Protein AF-W1YNZ1-F1 (afdb_monomer_lite)

Foldseek 3Di:
DADDVVDPDFDKDWDFPDDDPVATDIDIDGPDDDVCRVQRVCVVVVHGDD

Sequence (50 aa):
MAIIDGGRESVTHYDVIESMPAADLAEIHLETGRTHQIRVHMSAVGHPCV

Structure (mmCIF, N/CA/C/O backbone):
data_AF-W1YNZ1-F1
#
_entry.id   AF-W1YNZ1-F1
#
loop_
_atom_site.group_PDB
_atom_site.id
_atom_site.type_symbol
_atom_site.label_atom_id
_atom_site.label_alt_id
_atom_site.label_comp_id
_atom_site.label_asym_id
_atom_site.label_entity_id
_atom_site.label_seq_id
_atom_site.pdbx_PDB_ins_code
_atom_site.Cartn_x
_atom_site.Cartn_y
_atom_site.Cartn_z
_atom_site.occupancy
_atom_site.B_iso_or_equiv
_atom_site.auth_seq_id
_atom_site.auth_comp_id
_atom_site.auth_asym_id
_atom_site.auth_atom_id
_atom_site.pdbx_PDB_model_num
ATOM 1 N N . MET A 1 1 ? 2.749 -7.145 10.399 1.0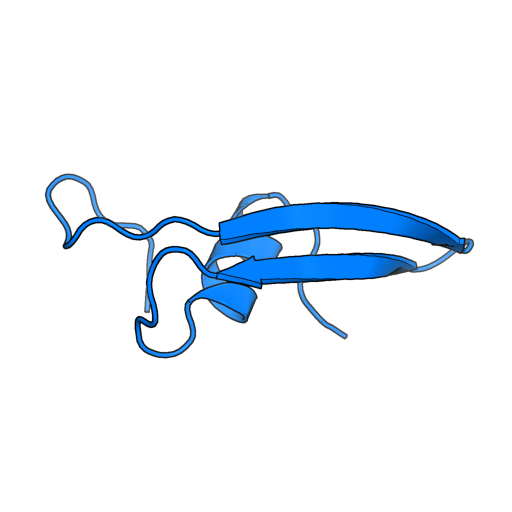0 59.25 1 MET A N 1
ATOM 2 C CA . MET A 1 1 ? 1.283 -6.989 10.522 1.00 59.25 1 MET A CA 1
ATOM 3 C C . MET A 1 1 ? 0.712 -7.318 9.155 1.00 59.25 1 MET A C 1
ATOM 5 O O . MET A 1 1 ? 1.247 -6.800 8.186 1.00 59.25 1 MET A O 1
ATOM 9 N N . ALA A 1 2 ? -0.211 -8.273 9.076 1.00 72.88 2 ALA A N 1
ATOM 10 C CA . ALA A 1 2 ? -0.670 -8.884 7.826 1.00 72.88 2 ALA A CA 1
ATOM 11 C C . ALA A 1 2 ? -2.106 -8.450 7.499 1.00 72.88 2 ALA A C 1
ATOM 13 O O . ALA A 1 2 ? -2.820 -7.993 8.393 1.00 72.88 2 ALA A O 1
ATOM 14 N N . ILE A 1 3 ? -2.516 -8.610 6.240 1.00 80.44 3 ILE A N 1
ATOM 15 C CA . ILE A 1 3 ? -3.926 -8.520 5.844 1.00 80.44 3 ILE A CA 1
ATOM 16 C C . ILE A 1 3 ? -4.619 -9.791 6.342 1.00 80.44 3 ILE A C 1
ATOM 18 O O . ILE A 1 3 ? -4.141 -10.894 6.081 1.00 80.44 3 ILE A O 1
ATOM 22 N N . ILE A 1 4 ? -5.691 -9.630 7.116 1.00 86.69 4 ILE A N 1
ATOM 23 C CA . ILE A 1 4 ? -6.415 -10.725 7.770 1.00 86.69 4 ILE A CA 1
ATOM 24 C C . ILE A 1 4 ? -7.900 -10.553 7.455 1.00 86.69 4 ILE A C 1
ATOM 26 O O . ILE A 1 4 ? -8.448 -9.469 7.668 1.00 86.69 4 ILE A O 1
ATOM 30 N N . ASP A 1 5 ? -8.536 -11.618 6.972 1.00 76.88 5 ASP A N 1
ATOM 31 C CA . ASP A 1 5 ? -9.982 -11.653 6.748 1.00 76.88 5 ASP A CA 1
ATOM 32 C C . ASP A 1 5 ? -10.738 -11.451 8.077 1.00 76.88 5 ASP A C 1
ATOM 34 O O . ASP A 1 5 ? -10.372 -12.029 9.102 1.00 76.88 5 ASP A O 1
ATOM 38 N N . GLY A 1 6 ? -11.731 -10.557 8.095 1.00 81.12 6 GLY A N 1
ATOM 39 C CA . GLY A 1 6 ? -12.421 -10.132 9.326 1.00 81.12 6 GLY A CA 1
ATOM 40 C C . GLY A 1 6 ? -11.633 -9.159 10.222 1.00 81.12 6 GLY A C 1
ATOM 41 O O . GLY A 1 6 ? -12.043 -8.881 11.351 1.00 81.12 6 GLY A O 1
ATOM 42 N N . GLY A 1 7 ? -10.497 -8.636 9.747 1.00 83.19 7 GLY A N 1
ATOM 43 C CA . GLY A 1 7 ? -9.756 -7.566 10.414 1.00 83.19 7 GLY A CA 1
ATOM 44 C C . GLY A 1 7 ? -10.513 -6.231 10.454 1.00 83.19 7 GLY A C 1
ATOM 45 O O . GLY A 1 7 ? -11.574 -6.061 9.859 1.00 83.19 7 GLY A O 1
ATOM 46 N N . ARG A 1 8 ? -9.946 -5.242 11.161 1.00 88.88 8 ARG A N 1
ATOM 47 C CA . ARG A 1 8 ? -10.481 -3.869 11.134 1.00 88.88 8 ARG A CA 1
ATOM 48 C C . ARG A 1 8 ? -10.379 -3.308 9.718 1.00 88.88 8 ARG A C 1
ATOM 50 O O . ARG A 1 8 ? -9.314 -3.419 9.113 1.00 88.88 8 ARG A O 1
ATOM 57 N N . GLU A 1 9 ? -11.446 -2.657 9.266 1.00 92.94 9 GLU A N 1
ATOM 58 C CA . GLU A 1 9 ? -11.472 -1.962 7.982 1.00 92.94 9 GLU A CA 1
ATOM 59 C C . GLU A 1 9 ? -10.307 -0.970 7.863 1.00 92.94 9 GLU A C 1
ATOM 61 O O . GLU A 1 9 ? -9.893 -0.316 8.833 1.00 92.94 9 GLU A O 1
ATOM 66 N N . SER A 1 10 ? -9.734 -0.946 6.665 1.00 96.06 10 SER A N 1
ATOM 67 C CA . SER A 1 10 ? -8.489 -0.276 6.339 1.00 96.06 10 SER A CA 1
ATOM 68 C C . SER A 1 10 ? -8.560 0.144 4.877 1.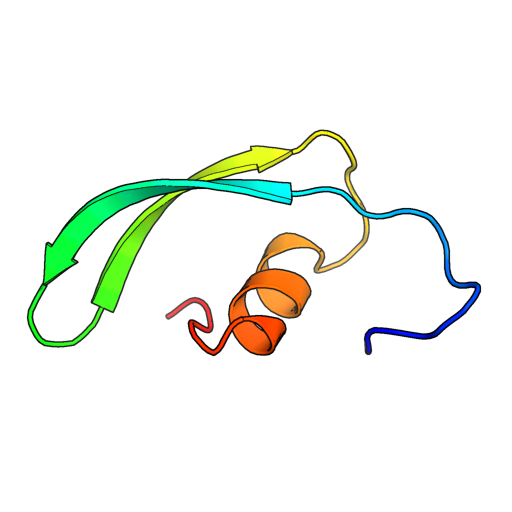00 96.06 10 SER A C 1
ATOM 70 O O . SER A 1 10 ? -8.587 -0.722 4.005 1.00 96.06 10 SER A O 1
ATOM 72 N N . VAL A 1 11 ? -8.610 1.448 4.604 1.00 97.06 11 VAL A N 1
ATOM 73 C CA . VAL A 1 11 ? -8.802 1.998 3.255 1.00 97.06 11 VAL A CA 1
ATOM 74 C C . VAL A 1 11 ? -7.734 3.052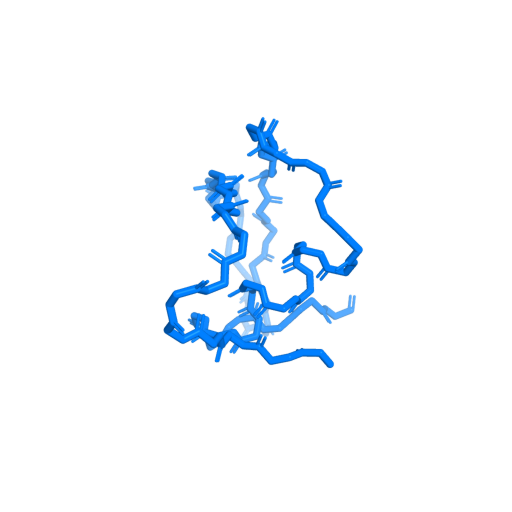 2.960 1.00 97.06 11 VAL A C 1
ATOM 76 O O . VAL A 1 11 ? -7.578 4.038 3.689 1.00 97.06 11 VAL A O 1
ATOM 79 N N . THR A 1 12 ? -6.978 2.807 1.887 1.00 98.06 12 THR A N 1
ATOM 80 C CA . THR A 1 12 ? -5.931 3.687 1.354 1.00 98.06 12 THR A CA 1
ATOM 81 C C . THR A 1 12 ? -6.216 3.898 -0.123 1.00 98.06 12 THR A C 1
ATOM 83 O O . THR A 1 12 ? -6.209 2.926 -0.877 1.00 98.06 12 THR A O 1
ATOM 86 N N . HIS A 1 13 ? -6.422 5.146 -0.522 1.00 98.19 13 HIS A N 1
ATOM 87 C CA . HIS A 1 13 ? -6.518 5.548 -1.922 1.00 98.19 13 HIS A CA 1
ATOM 88 C C . HIS A 1 13 ? -5.137 6.004 -2.399 1.00 98.19 13 HIS A C 1
ATOM 90 O O . HIS A 1 13 ? -4.374 6.572 -1.608 1.00 98.19 13 HIS A O 1
ATOM 96 N N . TYR A 1 14 ? -4.800 5.725 -3.656 1.00 97.50 14 TYR A N 1
ATOM 97 C CA . TYR A 1 14 ? -3.531 6.148 -4.237 1.00 97.50 14 TYR A CA 1
ATOM 98 C C . TYR A 1 14 ? -3.666 6.485 -5.717 1.00 97.50 14 TYR A C 1
ATOM 100 O O . TYR A 1 14 ? -4.400 5.813 -6.441 1.00 97.50 14 TYR A O 1
ATOM 108 N N . ASP A 1 15 ? -2.880 7.466 -6.148 1.00 97.75 15 ASP A N 1
ATOM 109 C CA . ASP A 1 15 ? -2.745 7.881 -7.540 1.00 97.75 15 ASP A CA 1
ATOM 110 C C . ASP A 1 15 ? -1.259 7.939 -7.898 1.00 97.75 15 ASP A C 1
ATOM 112 O O . ASP A 1 15 ? -0.447 8.475 -7.142 1.00 97.75 15 ASP A O 1
ATOM 116 N N . VAL A 1 16 ? -0.874 7.369 -9.041 1.00 97.38 16 VAL A N 1
ATOM 117 C CA . VAL A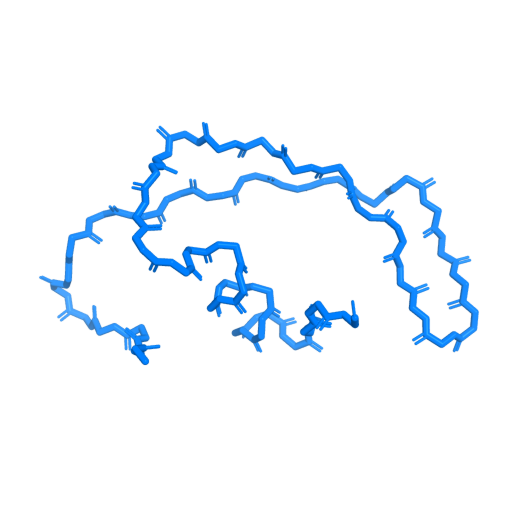 1 16 ? 0.513 7.452 -9.520 1.00 97.38 16 VAL A CA 1
ATOM 118 C C . VAL A 1 16 ? 0.730 8.824 -10.151 1.00 97.38 16 VAL A C 1
ATOM 120 O O . VAL A 1 16 ? 0.102 9.154 -11.155 1.00 97.38 16 VAL A O 1
ATOM 123 N N . ILE A 1 17 ? 1.629 9.612 -9.562 1.00 98.00 17 ILE A N 1
ATOM 124 C CA . ILE A 1 17 ? 2.007 10.940 -10.054 1.00 98.00 17 ILE A CA 1
ATOM 125 C C . ILE A 1 17 ? 3.093 10.819 -11.129 1.00 98.00 17 ILE A C 1
ATOM 127 O O . ILE A 1 17 ? 3.047 11.512 -12.143 1.00 98.00 17 ILE A O 1
ATOM 131 N N . GLU A 1 18 ? 4.078 9.946 -10.911 1.00 97.88 18 GLU A N 1
ATOM 132 C CA . GLU A 1 18 ? 5.216 9.768 -11.814 1.00 97.88 18 GLU A CA 1
ATOM 133 C C . GLU A 1 18 ? 5.720 8.324 -11.772 1.00 97.88 18 GLU A C 1
ATOM 135 O O . GLU A 1 18 ? 5.906 7.764 -10.692 1.00 97.88 18 GLU A O 1
ATOM 140 N N . SER A 1 19 ? 5.994 7.742 -12.942 1.00 97.50 19 SER A N 1
ATOM 141 C CA . SER A 1 19 ? 6.594 6.411 -13.062 1.00 97.50 19 SER A CA 1
ATOM 142 C C . SER A 1 19 ? 8.054 6.500 -13.479 1.00 97.50 19 SER A C 1
ATOM 144 O O . SER A 1 19 ? 8.391 7.116 -14.492 1.00 97.50 19 SER A O 1
ATOM 146 N N . MET A 1 20 ? 8.921 5.837 -12.720 1.00 96.94 20 MET A N 1
ATOM 147 C CA . MET A 1 20 ? 10.358 5.751 -12.968 1.00 96.94 20 MET A CA 1
ATOM 148 C C . MET A 1 20 ? 10.764 4.290 -13.215 1.00 96.94 20 MET A C 1
ATOM 150 O O . MET A 1 20 ? 10.063 3.369 -12.798 1.00 96.94 20 MET A O 1
ATOM 154 N N . PRO A 1 21 ? 11.932 4.022 -13.832 1.00 96.06 21 PRO A N 1
ATOM 155 C CA . PRO A 1 21 ? 12.341 2.655 -14.176 1.00 96.06 21 PRO A CA 1
ATOM 156 C C . PRO A 1 21 ? 12.414 1.656 -13.008 1.00 96.06 21 PRO A C 1
ATOM 158 O O . PRO A 1 21 ? 12.411 0.453 -13.250 1.00 96.06 21 PRO A O 1
ATOM 161 N N . ALA A 1 22 ? 12.523 2.133 -11.764 1.00 95.25 22 ALA A N 1
ATOM 162 C CA . ALA A 1 22 ? 12.679 1.291 -10.576 1.00 95.25 22 ALA A CA 1
ATOM 163 C C . ALA A 1 22 ? 11.634 1.544 -9.473 1.00 95.25 22 ALA A C 1
ATOM 165 O O . ALA A 1 22 ? 11.664 0.848 -8.460 1.00 95.25 22 ALA A O 1
ATOM 166 N N . ALA A 1 23 ? 10.758 2.542 -9.630 1.00 97.19 23 ALA A N 1
ATOM 167 C CA . ALA A 1 23 ? 9.775 2.931 -8.620 1.00 97.19 23 ALA A CA 1
ATOM 168 C C . ALA A 1 23 ? 8.705 3.855 -9.214 1.00 97.19 23 ALA A C 1
ATOM 170 O O . ALA A 1 23 ? 8.962 4.553 -10.191 1.00 97.19 23 ALA A O 1
ATOM 171 N N . ASP A 1 24 ? 7.556 3.933 -8.553 1.00 97.69 24 ASP A N 1
ATOM 172 C CA . ASP A 1 24 ? 6.535 4.942 -8.819 1.00 97.69 24 ASP A CA 1
ATOM 173 C C . ASP A 1 24 ? 6.470 5.940 -7.658 1.00 97.69 24 ASP A C 1
ATOM 175 O O . ASP A 1 24 ? 6.562 5.567 -6.484 1.00 97.69 24 ASP A O 1
ATOM 179 N N . LEU A 1 25 ? 6.289 7.216 -7.985 1.00 97.62 25 LEU A N 1
ATOM 180 C CA . LEU A 1 25 ? 5.875 8.237 -7.037 1.00 97.62 25 LEU A CA 1
ATOM 181 C C . LEU A 1 25 ? 4.348 8.245 -6.987 1.00 97.62 25 LEU A C 1
ATOM 183 O O . LEU A 1 25 ? 3.697 8.595 -7.971 1.00 97.62 25 LEU A O 1
ATOM 187 N N . ALA A 1 26 ? 3.783 7.883 -5.838 1.00 97.56 26 ALA A N 1
ATOM 188 C CA . ALA A 1 26 ? 2.341 7.862 -5.623 1.00 97.56 26 ALA A CA 1
ATOM 189 C C . ALA A 1 26 ? 1.903 8.912 -4.593 1.00 97.56 26 ALA A C 1
ATOM 191 O O . ALA A 1 26 ? 2.527 9.059 -3.538 1.00 97.56 26 ALA A O 1
ATOM 192 N N . GLU A 1 27 ? 0.802 9.604 -4.881 1.00 98.19 27 GLU A N 1
ATOM 193 C CA . GLU A 1 27 ? 0.054 10.377 -3.893 1.00 98.19 27 GLU A CA 1
ATOM 194 C C . GLU A 1 27 ? -0.821 9.429 -3.078 1.00 98.19 27 GLU A C 1
ATOM 196 O O . GLU A 1 27 ? -1.428 8.514 -3.632 1.00 98.19 27 GLU A O 1
ATOM 201 N N . ILE A 1 28 ? -0.884 9.630 -1.760 1.00 98.06 28 ILE A N 1
ATOM 202 C CA . ILE A 1 28 ? -1.635 8.759 -0.854 1.00 98.06 28 ILE A CA 1
ATOM 203 C C . ILE A 1 28 ? -2.696 9.561 -0.110 1.00 98.06 28 ILE A C 1
ATOM 205 O O . ILE A 1 28 ? -2.375 10.498 0.623 1.00 98.06 28 ILE A O 1
ATOM 209 N N . HIS A 1 29 ? -3.945 9.103 -0.191 1.00 98.06 29 HIS A N 1
ATOM 210 C CA . HIS A 1 29 ? -5.055 9.627 0.598 1.00 98.06 29 HIS A CA 1
ATOM 211 C C . HIS A 1 29 ? -5.577 8.551 1.554 1.00 98.06 29 HIS A C 1
ATOM 213 O O . HIS A 1 29 ? -6.025 7.474 1.153 1.00 98.06 29 HIS A O 1
ATOM 219 N N . LEU A 1 30 ? -5.504 8.838 2.853 1.00 97.62 30 LEU A N 1
ATOM 220 C CA . LEU A 1 30 ? -5.952 7.928 3.902 1.00 97.62 30 LEU A CA 1
ATOM 221 C C . LEU A 1 30 ? -7.398 8.221 4.290 1.00 97.62 30 LEU A C 1
ATOM 223 O O . LEU A 1 30 ? -7.693 9.280 4.836 1.00 97.62 30 LEU A O 1
ATOM 227 N N . GLU A 1 31 ? -8.272 7.242 4.088 1.00 98.00 31 GLU A N 1
ATOM 228 C CA . GLU A 1 31 ? -9.615 7.247 4.676 1.00 98.00 31 GLU A CA 1
ATOM 229 C C . GLU A 1 31 ? -9.581 6.689 6.108 1.00 98.00 31 GLU A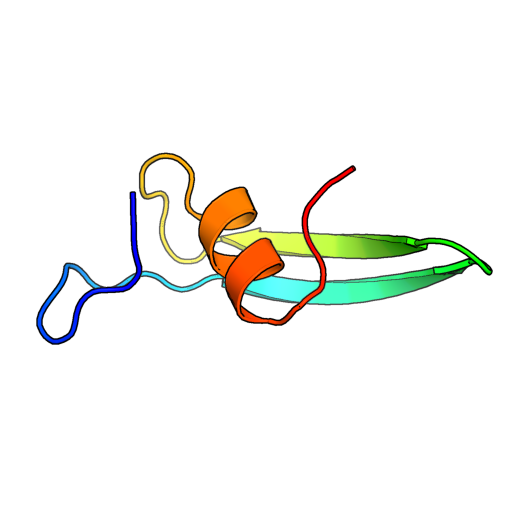 C 1
ATOM 231 O O . GLU A 1 31 ? -10.282 7.164 7.001 1.00 98.00 31 GLU A O 1
ATOM 236 N N . THR A 1 32 ? -8.672 5.745 6.369 1.00 97.31 32 THR A N 1
ATOM 237 C CA . THR A 1 32 ? -8.379 5.234 7.713 1.00 97.31 32 THR A CA 1
ATOM 238 C C . THR A 1 32 ? -6.902 5.400 8.071 1.00 97.31 32 THR A C 1
ATOM 240 O O . THR A 1 32 ? -6.036 5.411 7.205 1.00 97.31 32 THR A O 1
ATOM 243 N N . GLY A 1 33 ? -6.587 5.473 9.370 1.00 96.44 33 GLY A N 1
ATOM 244 C CA . GLY A 1 33 ? -5.209 5.565 9.876 1.00 96.44 33 GLY A CA 1
ATOM 245 C C . GLY A 1 33 ? -4.832 4.398 10.789 1.00 96.44 33 GLY A C 1
ATOM 246 O O . GLY A 1 33 ? -4.778 4.556 12.009 1.00 96.44 33 GLY A O 1
ATOM 247 N N . ARG A 1 34 ? -4.656 3.184 10.254 1.00 96.31 34 ARG A N 1
ATOM 248 C CA . ARG A 1 34 ? -4.176 2.012 11.014 1.00 96.31 34 ARG A CA 1
ATOM 249 C C . ARG A 1 34 ? -2.642 1.971 11.055 1.00 96.31 34 ARG A C 1
ATOM 251 O O . ARG A 1 34 ? -1.953 2.514 10.194 1.00 96.31 34 ARG A O 1
ATOM 258 N N . THR A 1 35 ? -2.083 1.308 12.065 1.00 95.56 35 THR A N 1
ATOM 259 C CA . THR A 1 35 ? -0.628 1.150 12.208 1.00 95.56 35 THR A CA 1
ATOM 260 C C . THR A 1 35 ? -0.031 0.468 10.977 1.00 95.56 35 THR A C 1
ATOM 262 O O . THR A 1 35 ? -0.492 -0.596 10.574 1.00 95.56 35 THR A O 1
ATOM 265 N N . HIS A 1 36 ? 1.007 1.080 10.397 1.00 95.94 36 HIS A N 1
ATOM 266 C CA . HIS A 1 36 ? 1.688 0.620 9.177 1.00 95.94 36 HIS A CA 1
ATOM 267 C C . HIS A 1 36 ? 0.795 0.481 7.930 1.00 95.94 36 HIS A C 1
ATOM 269 O O . HIS A 1 36 ? 1.234 -0.133 6.961 1.00 95.94 36 HIS A O 1
ATOM 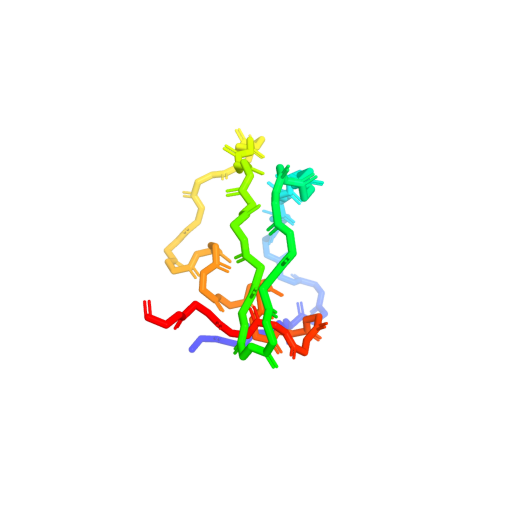275 N N . GLN A 1 37 ? -0.414 1.055 7.923 1.00 96.69 37 GLN A N 1
ATOM 276 C CA . GLN A 1 37 ? -1.412 0.848 6.871 1.00 96.69 37 GLN A CA 1
ATOM 277 C C . GLN A 1 37 ? -0.857 1.036 5.454 1.00 96.69 37 GLN A C 1
ATOM 279 O O . GLN A 1 37 ? -0.953 0.114 4.649 1.00 96.69 37 GLN A O 1
ATOM 284 N N . ILE A 1 38 ? -0.218 2.180 5.176 1.00 97.56 38 ILE A N 1
ATOM 285 C CA . ILE A 1 38 ? 0.372 2.478 3.860 1.00 97.56 38 ILE A CA 1
ATOM 286 C C . ILE A 1 38 ? 1.342 1.366 3.454 1.00 97.56 38 ILE A C 1
ATOM 288 O O . ILE A 1 38 ? 1.156 0.728 2.427 1.00 97.56 38 ILE A O 1
ATOM 292 N N . ARG A 1 39 ? 2.332 1.068 4.303 1.00 97.44 39 ARG A N 1
ATOM 293 C CA . ARG A 1 39 ? 3.374 0.073 4.007 1.00 97.44 39 ARG A CA 1
ATOM 294 C C . ARG A 1 39 ? 2.796 -1.321 3.769 1.00 97.44 39 ARG A C 1
ATOM 296 O O . ARG A 1 39 ? 3.250 -2.017 2.872 1.00 97.44 39 ARG A O 1
ATOM 303 N N . VAL A 1 40 ? 1.810 -1.736 4.567 1.00 96.69 40 VAL A N 1
ATOM 304 C CA . VAL A 1 40 ? 1.170 -3.053 4.420 1.00 96.69 40 VAL A CA 1
ATOM 305 C C . VAL A 1 40 ? 0.366 -3.126 3.124 1.00 96.69 40 VAL A C 1
ATOM 307 O O . VAL A 1 40 ? 0.488 -4.112 2.405 1.00 96.69 40 VAL A O 1
ATOM 310 N N . HIS A 1 41 ? -0.417 -2.092 2.808 1.00 97.06 41 HIS A N 1
ATOM 311 C CA . HIS A 1 41 ? -1.226 -2.053 1.588 1.00 97.06 41 HIS A CA 1
ATOM 312 C C . HIS A 1 41 ? -0.355 -2.022 0.333 1.00 97.06 41 HIS A C 1
ATOM 314 O O . HIS A 1 41 ? -0.569 -2.818 -0.574 1.00 97.06 41 HIS A O 1
ATOM 320 N N . MET A 1 42 ? 0.665 -1.165 0.319 1.00 97.50 42 MET A N 1
ATOM 321 C CA . MET A 1 42 ? 1.591 -1.009 -0.802 1.00 97.50 42 MET A CA 1
ATOM 322 C C . MET A 1 42 ? 2.361 -2.307 -1.086 1.00 97.50 42 MET A C 1
ATOM 324 O O . MET A 1 42 ? 2.408 -2.771 -2.223 1.00 97.50 42 MET A O 1
ATOM 328 N N . SER A 1 43 ? 2.844 -2.994 -0.046 1.00 96.75 43 SER A N 1
ATOM 329 C CA . SER A 1 43 ? 3.430 -4.331 -0.207 1.00 96.75 43 SER A CA 1
ATOM 330 C C . SER A 1 43 ? 2.428 -5.373 -0.716 1.00 96.75 43 SER A C 1
ATOM 332 O O . SER A 1 43 ? 2.804 -6.247 -1.493 1.00 96.75 43 SER A O 1
ATOM 334 N N . ALA A 1 44 ? 1.163 -5.308 -0.293 1.00 95.12 44 ALA A N 1
ATOM 335 C CA . ALA A 1 44 ? 0.142 -6.267 -0.710 1.00 95.12 44 ALA A CA 1
ATOM 336 C C . ALA A 1 44 ? -0.269 -6.116 -2.182 1.00 95.12 44 ALA A C 1
ATOM 338 O O . ALA A 1 44 ? -0.592 -7.116 -2.818 1.00 95.12 44 ALA A O 1
ATOM 339 N N . VAL A 1 45 ? -0.205 -4.900 -2.733 1.00 95.19 45 VAL A N 1
ATOM 340 C CA . VAL A 1 45 ? -0.418 -4.641 -4.169 1.00 95.19 45 VAL A CA 1
ATOM 341 C C . VAL A 1 45 ? 0.864 -4.793 -5.002 1.00 95.19 45 VAL A C 1
ATOM 343 O O . VAL A 1 45 ? 0.893 -4.416 -6.171 1.00 95.19 45 VAL A O 1
ATOM 346 N N . GLY A 1 46 ? 1.940 -5.333 -4.420 1.00 95.25 46 GLY A N 1
ATOM 347 C CA . GLY A 1 46 ? 3.200 -5.608 -5.118 1.00 95.25 46 GLY A CA 1
ATOM 348 C C . GLY A 1 46 ? 4.125 -4.403 -5.313 1.00 95.25 46 GLY A C 1
ATOM 349 O O . GLY A 1 46 ? 5.138 -4.544 -5.989 1.00 95.25 46 GLY A O 1
ATOM 350 N N . HIS A 1 47 ? 3.822 -3.254 -4.703 1.00 96.50 47 HIS A N 1
ATOM 351 C CA . HIS A 1 47 ? 4.583 -2.006 -4.834 1.00 96.50 47 HIS A CA 1
ATOM 352 C C . HIS A 1 47 ? 5.049 -1.504 -3.455 1.00 96.50 47 HIS A C 1
ATOM 354 O O . HIS A 1 47 ? 4.560 -0.484 -2.979 1.00 96.50 47 HIS A O 1
ATOM 360 N N . PRO A 1 48 ? 5.940 -2.219 -2.741 1.00 96.88 48 PRO A N 1
ATOM 361 C CA . PRO A 1 48 ? 6.370 -1.825 -1.398 1.00 96.88 48 PRO A CA 1
ATOM 362 C C . PRO A 1 48 ? 7.054 -0.448 -1.390 1.00 96.88 48 PRO A C 1
ATOM 364 O O . PRO A 1 48 ? 7.824 -0.128 -2.291 1.00 96.88 48 PRO A O 1
ATOM 367 N N . CYS A 1 49 ? 6.818 0.346 -0.338 1.00 94.06 49 CYS A N 1
ATOM 368 C CA . CYS A 1 49 ? 7.488 1.640 -0.174 1.00 94.06 49 CYS A CA 1
ATOM 369 C C . CYS A 1 49 ? 9.007 1.456 -0.028 1.00 94.06 49 CYS A C 1
ATOM 371 O O . CYS A 1 49 ? 9.442 0.657 0.813 1.00 94.06 49 CYS A O 1
ATOM 373 N N . VAL A 1 50 ? 9.763 2.224 -0.816 1.00 91.69 50 VAL A N 1
ATOM 374 C CA . VAL A 1 50 ? 11.234 2.289 -0.817 1.00 91.69 50 VAL A CA 1
ATOM 375 C C . VAL A 1 50 ? 11.740 3.251 0.254 1.00 91.69 50 VAL A C 1
ATOM 377 O O . VAL A 1 50 ? 11.058 4.273 0.496 1.00 91.69 50 VAL A O 1
#

InterPro domains:
  IPR006145 Pseudouridine synthase, RsuA/RluA-like [PF00849] (4-44)
  IPR020103 Pseudouridine synthase, catalytic domain superfamily [SSF55120] (2-50)
  IPR050188 RluA Pseudouridine Synthase [PTHR21600] (6-50)

Secondary structure (DSSP, 8-state):
----TTPPP--EEEEEEEEETTEEEEEEEESS--TTHHHHHHHHTT----

pLDDT: mean 93.84, std 7.6, range [59.25, 98.19]

Radius of gyration: 11.59 Å; chains: 1; bounding box: 25×23×26 Å

Organism: NCBI:txid408170